Protein AF-A0A554LW43-F1 (afdb_monomer_lite)

Secondary structure (DSSP, 8-state):
--SSSSHHHHHHHGGG--------PPPP--PPBHHHHHHHHHHHTTPPP---S-----TT--TT-TTHHHHHHHHHTT-SPPPTTTT---TTSBPPHHHHHHHHHHH-

Sequence (108 aa):
MLHTLAITVATLLASLQLSASIVKTPPTPTYLTRAEASMLLLTSADIPLIVDEQPLLYPDVLEGEWYVPYLKTAMRMDMFDIAPVHGLLQPHHSVSRAEFLKMMTMTF

Radius of gyration: 26.73 Å; chains: 1; bounding box: 27×57×75 Å

Foldseek 3Di:
DPPPPPVVVVVVVVPPPPDPPPPPPDPDPDFQFPLNLLVVLCVVLVPDFDPDPDFDPAPADDPPDPSRRSLVVLVVLPLADDDPPHRHPRRGDGDDPVSSVSNNVSRD

Structure (mmCIF, N/CA/C/O backbone):
data_AF-A0A554LW43-F1
#
_entry.id   AF-A0A554LW43-F1
#
loop_
_atom_site.group_PDB
_atom_site.id
_atom_site.type_symbol
_atom_site.label_atom_id
_atom_site.label_alt_id
_atom_site.label_comp_id
_atom_site.label_asym_id
_atom_site.label_entity_id
_atom_site.label_seq_id
_atom_site.pdbx_PDB_ins_code
_atom_site.Cartn_x
_atom_site.Cartn_y
_atom_site.Cartn_z
_atom_site.occupancy
_atom_site.B_iso_or_equiv
_atom_site.auth_seq_id
_atom_site.auth_comp_id
_atom_site.auth_asym_id
_atom_site.auth_atom_id
_atom_site.pdbx_PDB_model_num
ATOM 1 N N . MET A 1 1 ? 7.673 42.362 -63.665 1.00 55.75 1 MET A N 1
ATOM 2 C CA . MET A 1 1 ? 7.900 41.398 -62.565 1.00 55.75 1 MET A CA 1
ATOM 3 C C . MET A 1 1 ? 6.998 41.713 -61.367 1.00 55.75 1 MET A C 1
ATOM 5 O O . MET A 1 1 ?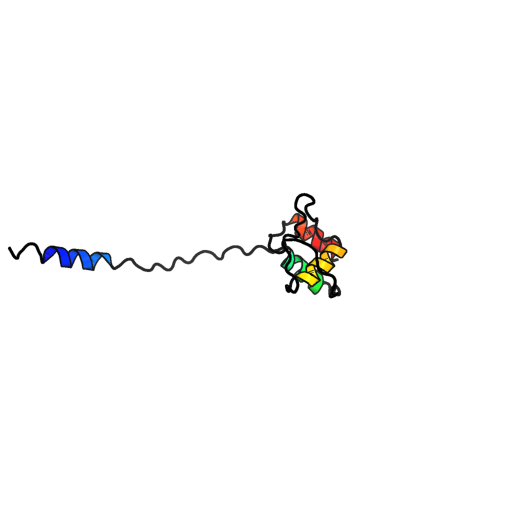 7.498 42.079 -60.316 1.00 55.75 1 MET A O 1
ATOM 9 N N . LEU A 1 2 ? 5.668 41.621 -61.513 1.00 53.12 2 LEU A N 1
ATOM 10 C CA . LEU A 1 2 ? 4.736 41.920 -60.405 1.00 53.12 2 LEU A CA 1
ATOM 11 C C . LEU A 1 2 ? 3.440 41.080 -60.424 1.00 53.12 2 LEU A C 1
ATOM 13 O O . LEU A 1 2 ? 2.482 41.412 -59.739 1.00 53.12 2 LEU A O 1
ATOM 17 N N . HIS A 1 3 ? 3.376 40.001 -61.212 1.00 49.25 3 HIS A N 1
ATOM 18 C CA . HIS A 1 3 ? 2.190 39.124 -61.285 1.00 49.25 3 HIS A CA 1
ATOM 19 C C . HIS A 1 3 ? 2.403 37.746 -60.649 1.00 49.25 3 HIS A C 1
ATOM 21 O O . HIS A 1 3 ? 1.450 37.006 -60.445 1.00 49.25 3 HIS A O 1
ATOM 27 N N . THR A 1 4 ? 3.633 37.420 -60.258 1.00 48.88 4 THR A N 1
ATOM 28 C CA . THR A 1 4 ? 3.9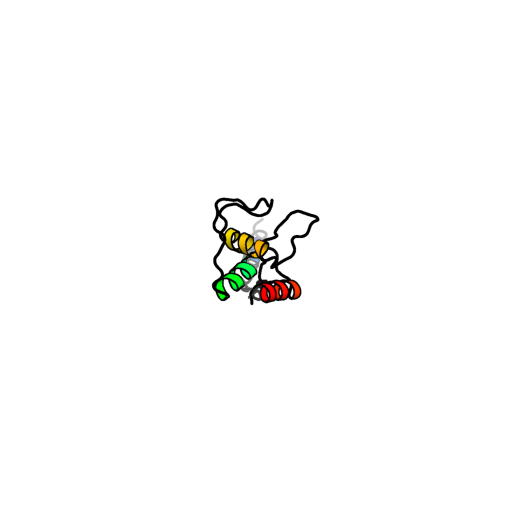84 36.127 -59.656 1.00 48.88 4 THR A CA 1
ATOM 29 C C . THR A 1 4 ? 3.936 36.112 -58.127 1.00 48.88 4 THR A C 1
ATOM 31 O O . THR A 1 4 ? 4.072 35.043 -57.547 1.00 48.88 4 THR A O 1
ATOM 34 N N . LEU A 1 5 ? 3.728 37.258 -57.462 1.00 49.41 5 LEU A N 1
ATOM 35 C CA . LEU A 1 5 ? 3.766 37.344 -55.992 1.00 49.41 5 LEU A CA 1
ATOM 36 C C . LEU A 1 5 ? 2.385 37.273 -55.311 1.00 49.41 5 LEU A C 1
ATOM 38 O O . LEU A 1 5 ? 2.308 36.984 -54.123 1.00 49.41 5 LEU A O 1
ATOM 42 N N . ALA A 1 6 ? 1.293 37.539 -56.036 1.00 49.88 6 ALA A N 1
ATOM 43 C CA . ALA A 1 6 ? -0.052 37.581 -55.446 1.00 49.88 6 ALA A CA 1
ATOM 44 C C . ALA A 1 6 ? -0.691 36.188 -55.291 1.00 49.88 6 ALA A C 1
ATOM 46 O O . ALA A 1 6 ? -1.526 35.980 -54.415 1.00 49.88 6 ALA A O 1
ATOM 47 N N . ILE A 1 7 ? -0.280 35.218 -56.113 1.00 48.12 7 ILE A N 1
ATOM 48 C CA . ILE A 1 7 ? -0.859 33.865 -56.116 1.00 48.12 7 ILE A CA 1
ATOM 49 C C . ILE A 1 7 ? -0.342 33.044 -54.922 1.00 48.12 7 ILE A C 1
ATOM 51 O O . ILE A 1 7 ? -1.057 32.200 -54.390 1.00 48.12 7 ILE A O 1
ATOM 55 N N . THR A 1 8 ? 0.865 33.336 -54.438 1.00 48.00 8 THR A N 1
ATOM 56 C CA . THR A 1 8 ? 1.523 32.597 -53.350 1.00 48.00 8 THR A CA 1
ATOM 57 C C . THR A 1 8 ? 0.999 32.935 -51.954 1.00 48.00 8 THR A C 1
ATOM 59 O O . THR A 1 8 ? 1.149 32.127 -51.044 1.00 48.00 8 THR A O 1
ATOM 62 N N . VAL A 1 9 ? 0.364 34.096 -51.761 1.00 47.09 9 VAL A N 1
ATOM 63 C CA . VAL A 1 9 ? -0.192 34.479 -50.448 1.00 47.09 9 VAL A CA 1
ATOM 64 C C . VAL A 1 9 ? -1.584 33.872 -50.237 1.00 47.09 9 VAL A C 1
ATOM 66 O O . VAL A 1 9 ? -1.918 33.463 -49.126 1.00 47.09 9 VAL A O 1
ATOM 69 N N . ALA A 1 10 ? -2.376 33.731 -51.305 1.00 48.91 10 ALA A N 1
ATOM 70 C CA . ALA A 1 10 ? -3.717 33.151 -51.228 1.00 48.91 10 ALA A CA 1
ATOM 71 C C . ALA A 1 10 ? -3.701 31.637 -50.941 1.00 48.91 10 ALA A C 1
ATOM 73 O O . ALA A 1 10 ? -4.585 31.131 -50.253 1.00 48.91 10 ALA A O 1
ATOM 74 N N . THR A 1 11 ? -2.680 30.912 -51.406 1.00 51.03 11 THR A N 1
ATOM 75 C CA . THR A 1 11 ? -2.535 29.473 -51.134 1.00 51.03 11 THR A CA 1
ATOM 76 C C . THR A 1 11 ? -2.017 29.170 -49.729 1.00 51.03 11 THR A C 1
ATOM 78 O O . THR A 1 11 ? -2.300 28.093 -49.212 1.00 51.03 11 THR A O 1
ATOM 81 N N . LEU A 1 12 ? -1.323 30.111 -49.077 1.00 46.06 12 LEU A N 1
ATOM 82 C CA . LEU A 1 12 ? -0.791 29.916 -47.723 1.00 46.06 12 LEU A CA 1
ATOM 83 C C . LEU A 1 12 ? -1.854 30.107 -46.626 1.00 46.06 12 LEU A C 1
ATOM 85 O O . LEU A 1 12 ? -1.737 29.537 -45.543 1.00 46.06 12 LEU A O 1
ATOM 89 N N . LEU A 1 13 ? -2.909 30.885 -46.894 1.00 49.06 13 LEU A N 1
ATOM 90 C CA . LEU A 1 13 ? -3.970 31.142 -45.911 1.00 49.06 13 LEU A CA 1
ATOM 91 C C . LEU A 1 13 ? -5.043 30.038 -45.872 1.00 49.06 13 LEU A C 1
ATOM 93 O O . LEU A 1 13 ? -5.717 29.874 -44.858 1.00 49.06 13 LEU A O 1
ATOM 97 N N . ALA A 1 14 ? -5.181 29.251 -46.944 1.00 49.94 14 ALA A N 1
ATOM 98 C CA . ALA A 1 14 ? -6.173 28.176 -47.036 1.00 49.94 14 ALA A CA 1
ATOM 99 C C . ALA A 1 14 ? -5.772 26.891 -46.281 1.00 49.94 14 ALA A C 1
ATOM 101 O O . ALA A 1 14 ? -6.616 26.033 -46.035 1.00 49.94 14 ALA A O 1
ATOM 102 N N . SER A 1 15 ? -4.505 26.746 -45.883 1.00 52.28 15 SER A N 1
ATOM 103 C CA . SER A 1 15 ? -4.002 25.541 -45.211 1.00 52.28 15 SER A CA 1
ATOM 104 C C . SER A 1 15 ? -4.133 25.554 -43.682 1.00 52.28 15 SER A C 1
ATOM 106 O O . SER A 1 15 ? -3.747 24.580 -43.043 1.00 52.28 15 SER A O 1
ATOM 108 N N . LEU A 1 16 ? -4.668 26.622 -43.071 1.00 52.47 16 LEU A N 1
ATOM 109 C CA . LEU A 1 16 ? -4.734 26.758 -41.605 1.00 52.47 16 LEU A CA 1
ATOM 110 C C . LEU A 1 16 ? -6.060 26.339 -40.951 1.00 52.47 16 LEU A C 1
ATOM 112 O O . LEU A 1 16 ? -6.216 26.503 -39.744 1.00 52.47 16 LEU A O 1
ATOM 116 N N . GLN A 1 17 ? -7.012 25.771 -41.691 1.00 58.75 17 GLN A N 1
ATOM 117 C CA . GLN A 1 17 ? -8.243 25.233 -41.099 1.00 58.75 17 GLN A CA 1
ATOM 118 C C . GLN A 1 17 ? -8.172 23.712 -40.947 1.00 58.75 17 GLN A C 1
ATOM 120 O O . GLN A 1 17 ? -8.995 22.974 -41.487 1.00 58.75 17 GLN A O 1
ATOM 125 N N . LEU A 1 18 ? -7.189 23.222 -40.184 1.00 59.34 18 LEU A N 1
ATOM 126 C CA . LEU A 1 18 ? -7.256 21.855 -39.679 1.00 59.34 18 LEU A CA 1
ATOM 127 C C . LEU A 1 18 ? -8.216 21.850 -38.484 1.00 59.34 18 LEU A C 1
ATOM 129 O O . LEU A 1 18 ? -7.910 22.355 -37.407 1.00 59.34 18 LEU A O 1
ATOM 133 N N . SER A 1 19 ? -9.422 21.345 -38.734 1.00 61.25 19 SER A N 1
ATOM 134 C CA . SER A 1 19 ? -10.503 21.227 -37.758 1.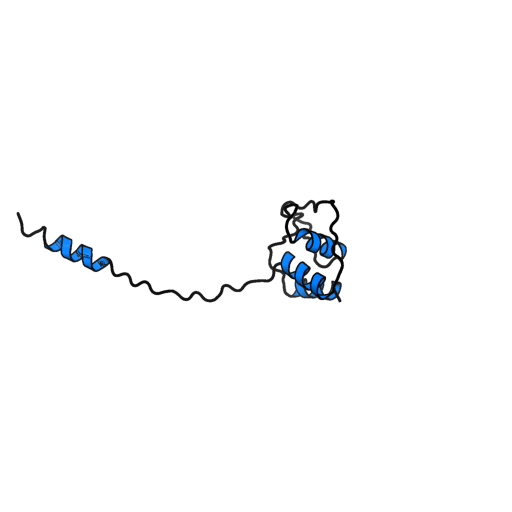00 61.25 19 SER A CA 1
ATOM 135 C C . SER A 1 19 ? -10.022 20.504 -36.500 1.00 61.25 19 SER A C 1
ATOM 137 O O . SER A 1 19 ? -9.588 19.355 -36.565 1.00 61.25 19 SER A O 1
ATOM 139 N N . ALA A 1 20 ? -10.145 21.160 -35.347 1.00 61.38 20 ALA A N 1
ATOM 140 C CA . ALA A 1 20 ? -9.991 20.537 -34.041 1.00 61.38 20 ALA A CA 1
ATOM 141 C C . ALA A 1 20 ? -11.169 19.581 -33.790 1.00 61.38 20 ALA A C 1
ATOM 143 O O . ALA A 1 20 ? -12.133 19.912 -33.103 1.00 61.38 20 ALA A O 1
ATOM 144 N N . SER A 1 21 ? -11.125 18.385 -34.375 1.00 55.62 21 SER A N 1
ATOM 145 C CA . SER A 1 21 ? -11.983 17.293 -33.934 1.00 55.62 21 SER A CA 1
ATOM 146 C C . SER A 1 21 ? -11.497 16.855 -32.554 1.00 55.62 21 SER A C 1
ATOM 148 O O . SER A 1 21 ? -10.424 16.265 -32.432 1.00 55.62 21 SER A O 1
ATOM 150 N N . ILE A 1 22 ? -12.270 17.157 -31.511 1.00 62.53 22 ILE A N 1
ATOM 151 C CA . ILE A 1 22 ? -12.066 16.595 -30.173 1.00 62.53 22 ILE A CA 1
ATOM 152 C C . ILE A 1 22 ? -12.262 15.082 -30.303 1.00 62.53 22 ILE A C 1
ATOM 154 O O . ILE A 1 22 ? -13.388 14.588 -30.368 1.00 62.53 22 ILE A O 1
ATOM 158 N N . VAL A 1 23 ? -11.161 14.338 -30.397 1.00 66.94 23 VAL A N 1
ATOM 159 C CA . VAL A 1 23 ? -11.188 12.879 -30.316 1.00 66.94 23 VAL A CA 1
ATOM 160 C C . VAL A 1 23 ? -11.604 12.541 -28.891 1.00 66.94 23 VAL A C 1
ATOM 162 O O . VAL A 1 23 ? -10.823 12.690 -27.955 1.00 66.94 23 VAL A O 1
ATOM 165 N N . LYS A 1 24 ? -12.855 12.112 -28.708 1.00 62.28 24 LYS A N 1
ATOM 166 C CA . LYS A 1 24 ? -13.312 11.517 -27.452 1.00 62.28 24 LYS A CA 1
ATOM 167 C C . LYS A 1 24 ? -12.619 10.162 -27.320 1.00 62.28 24 LYS A C 1
ATOM 169 O O . LYS A 1 24 ? -13.139 9.151 -27.784 1.00 62.28 24 LYS A O 1
ATOM 174 N N . THR A 1 25 ? -11.410 10.148 -26.765 1.00 68.19 25 THR A N 1
ATOM 175 C CA . THR A 1 25 ? -10.722 8.896 -26.450 1.00 68.19 25 THR A CA 1
ATOM 176 C C . THR A 1 25 ? -11.592 8.101 -25.476 1.00 68.19 25 THR A C 1
ATOM 178 O O . THR A 1 25 ? -12.124 8.694 -24.529 1.00 68.19 25 THR A O 1
ATOM 181 N N . PRO A 1 26 ? -11.783 6.786 -25.689 1.00 69.62 26 PRO A N 1
ATOM 182 C CA . PRO A 1 26 ? -12.451 5.958 -24.697 1.00 69.62 26 PRO A CA 1
ATOM 183 C C . PRO A 1 26 ? -11.705 6.086 -23.361 1.00 69.62 26 PRO A C 1
ATOM 185 O O . PRO A 1 26 ? -10.482 6.261 -23.373 1.00 69.62 26 PRO A O 1
ATOM 188 N N . PRO A 1 27 ? -12.412 6.036 -22.217 1.00 68.25 27 PRO A N 1
ATOM 189 C CA . PRO A 1 27 ? -11.749 6.037 -20.923 1.00 68.25 27 PRO A CA 1
ATOM 190 C C . PRO A 1 27 ? -10.734 4.894 -20.907 1.00 68.25 27 PRO A C 1
ATOM 192 O O . PRO A 1 27 ? -11.068 3.749 -21.219 1.00 68.25 27 PRO A O 1
ATOM 195 N N . THR A 1 28 ? -9.480 5.218 -20.606 1.00 69.31 28 THR A N 1
ATOM 196 C CA . THR A 1 28 ? -8.429 4.218 -20.429 1.00 69.31 28 THR A CA 1
ATOM 197 C C . THR A 1 28 ? -8.870 3.264 -19.323 1.00 69.31 28 THR A C 1
ATOM 199 O O . THR A 1 28 ? -9.222 3.754 -18.247 1.00 69.31 28 THR A O 1
ATOM 202 N N . PRO A 1 29 ? -8.901 1.937 -19.549 1.00 68.94 29 PRO A N 1
ATOM 203 C CA . PRO A 1 29 ? -9.262 1.005 -18.493 1.00 68.94 29 PRO A CA 1
ATOM 204 C C . PRO A 1 29 ? -8.260 1.155 -17.346 1.00 68.94 29 PRO A C 1
ATOM 206 O O . PRO A 1 29 ? -7.078 0.851 -17.502 1.00 68.94 29 PRO A O 1
ATOM 209 N N . THR A 1 30 ? -8.732 1.663 -16.209 1.00 84.19 30 THR A N 1
ATOM 210 C CA . THR A 1 30 ? -7.941 1.736 -14.982 1.00 84.19 30 THR A CA 1
ATOM 211 C C . THR A 1 30 ? -7.903 0.340 -14.376 1.00 84.19 30 THR 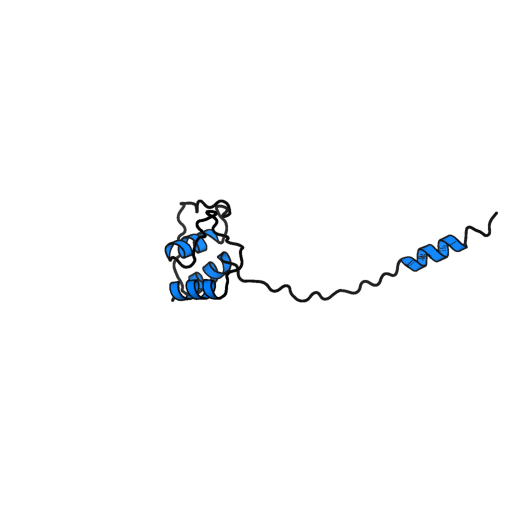A C 1
ATOM 213 O O . THR A 1 30 ? -8.938 -0.199 -13.979 1.00 84.19 30 THR A O 1
ATOM 216 N N . TYR A 1 31 ? -6.725 -0.277 -14.359 1.00 92.12 31 TYR A N 1
ATOM 217 C CA . TYR A 1 31 ? -6.516 -1.557 -13.689 1.00 92.12 31 TYR A CA 1
ATOM 218 C C . TYR A 1 31 ? -6.224 -1.331 -12.208 1.00 92.12 31 TYR A C 1
ATOM 220 O O . TYR A 1 31 ? -5.548 -0.369 -11.861 1.00 92.12 31 TYR A O 1
ATOM 228 N N . LEU A 1 32 ? -6.702 -2.243 -11.360 1.00 95.75 32 LEU A N 1
ATOM 229 C CA . LEU A 1 32 ? -6.416 -2.222 -9.930 1.00 95.75 32 LEU A CA 1
ATOM 230 C C . LEU A 1 32 ? -4.968 -2.657 -9.682 1.00 95.75 32 LEU A C 1
ATOM 232 O O . LEU A 1 32 ? -4.568 -3.745 -10.106 1.00 95.75 32 LEU A O 1
ATOM 236 N N . THR A 1 33 ? -4.196 -1.819 -9.001 1.00 97.12 33 THR A N 1
ATOM 237 C CA . THR A 1 33 ? -2.812 -2.121 -8.619 1.00 97.12 33 THR A CA 1
ATOM 238 C C . THR A 1 33 ? -2.736 -2.938 -7.331 1.00 97.12 33 THR A C 1
ATOM 240 O O . THR A 1 33 ? -3.690 -3.000 -6.556 1.00 97.12 33 THR A O 1
ATOM 243 N N . ARG A 1 34 ? -1.586 -3.567 -7.066 1.00 96.81 34 ARG A N 1
ATOM 244 C CA . ARG A 1 34 ? -1.350 -4.337 -5.831 1.00 96.81 34 ARG A CA 1
ATOM 245 C C . ARG A 1 34 ? -1.497 -3.480 -4.575 1.00 96.81 34 ARG A C 1
ATOM 247 O O . ARG A 1 34 ? -2.103 -3.924 -3.597 1.00 96.81 34 ARG A O 1
ATOM 254 N N . ALA A 1 35 ? -0.972 -2.256 -4.612 1.00 97.56 35 ALA A N 1
ATOM 255 C CA . ALA A 1 35 ? -1.110 -1.283 -3.535 1.00 97.56 35 ALA A CA 1
ATOM 256 C C . ALA A 1 35 ? -2.586 -0.959 -3.255 1.00 97.56 35 ALA A C 1
ATOM 258 O O . ALA A 1 35 ? -3.040 -1.066 -2.117 1.00 97.56 35 ALA A O 1
ATOM 259 N N . GLU A 1 36 ? -3.351 -0.637 -4.299 1.00 98.50 36 GLU A N 1
ATOM 260 C CA . GLU A 1 36 ? -4.776 -0.312 -4.175 1.00 98.50 36 GLU A CA 1
ATOM 261 C C . GLU A 1 36 ? -5.611 -1.514 -3.731 1.00 98.50 36 GLU A C 1
ATOM 263 O O . GLU A 1 36 ? -6.502 -1.360 -2.900 1.00 98.50 36 GLU A O 1
ATOM 268 N N . ALA A 1 37 ? -5.318 -2.716 -4.237 1.00 98.38 37 ALA A N 1
ATOM 269 C CA . ALA A 1 37 ? -5.990 -3.942 -3.816 1.00 98.38 37 ALA A CA 1
ATOM 270 C C . ALA A 1 37 ? -5.755 -4.227 -2.325 1.00 98.38 37 ALA A C 1
ATOM 272 O O . ALA A 1 37 ? -6.701 -4.536 -1.602 1.00 98.38 37 ALA A O 1
ATOM 273 N N . SER A 1 38 ? -4.511 -4.074 -1.859 1.00 98.50 38 SER A N 1
ATOM 274 C CA . SER A 1 38 ? -4.152 -4.254 -0.446 1.00 98.50 38 SER A CA 1
ATOM 275 C C . SER A 1 38 ? -4.874 -3.236 0.432 1.00 98.50 38 SER A C 1
ATOM 277 O O . SER A 1 38 ? -5.487 -3.607 1.426 1.00 98.50 38 SER A O 1
ATOM 279 N N . MET A 1 39 ? -4.862 -1.963 0.026 1.00 98.69 39 MET A N 1
ATOM 280 C CA . MET A 1 39 ? -5.589 -0.896 0.711 1.00 98.69 39 MET A CA 1
ATOM 281 C C . MET A 1 39 ? -7.082 -1.203 0.810 1.00 98.69 39 MET A C 1
ATOM 283 O O . MET A 1 39 ? -7.639 -1.196 1.903 1.00 98.69 39 MET A O 1
ATOM 287 N N . LEU A 1 40 ? -7.725 -1.515 -0.316 1.00 98.62 40 LEU A N 1
ATOM 288 C CA . LEU A 1 40 ? -9.163 -1.744 -0.370 1.00 98.62 40 LEU A CA 1
ATOM 289 C C . LEU A 1 40 ? -9.586 -2.894 0.543 1.00 98.62 40 LEU A C 1
ATOM 291 O O . LEU A 1 40 ? -10.534 -2.742 1.309 1.00 98.62 40 LEU A O 1
ATOM 295 N N . LEU A 1 41 ? -8.891 -4.029 0.474 1.00 98.75 41 LEU A N 1
ATOM 296 C CA . LEU A 1 41 ? -9.252 -5.225 1.233 1.00 98.75 41 LEU A CA 1
ATOM 297 C C . LEU A 1 41 ? -9.009 -5.043 2.735 1.00 98.75 41 LEU A C 1
ATOM 299 O O . LEU A 1 41 ? -9.917 -5.295 3.524 1.00 98.75 41 LEU A O 1
ATOM 303 N N . LEU A 1 42 ? -7.835 -4.535 3.125 1.00 98.75 42 LEU A N 1
ATOM 304 C CA . LEU A 1 42 ? -7.491 -4.329 4.535 1.00 98.75 42 LEU A CA 1
ATOM 305 C C . LEU A 1 42 ? -8.411 -3.302 5.202 1.00 98.75 42 LEU A C 1
ATOM 307 O O . LEU A 1 42 ? -8.879 -3.534 6.313 1.00 98.75 42 LEU A O 1
ATOM 311 N N . THR A 1 43 ? -8.718 -2.197 4.513 1.00 98.56 43 THR A N 1
ATOM 312 C CA . THR A 1 43 ? -9.666 -1.196 5.018 1.00 98.56 43 THR A CA 1
ATOM 313 C C . THR A 1 43 ? -11.086 -1.750 5.086 1.00 98.56 43 THR A C 1
ATOM 315 O O . THR A 1 43 ? -11.778 -1.495 6.061 1.00 98.56 43 THR A O 1
ATOM 318 N N . SER A 1 44 ? -11.528 -2.534 4.097 1.00 98.44 44 SER A N 1
ATOM 319 C CA . SER A 1 44 ? -12.886 -3.107 4.103 1.00 98.44 44 SER A CA 1
ATOM 320 C C . SER A 1 44 ? -13.108 -4.117 5.230 1.00 98.44 44 SER A C 1
ATOM 322 O O . SER A 1 44 ? -14.244 -4.322 5.647 1.00 98.44 44 SER A O 1
ATOM 324 N N . ALA A 1 45 ? -12.040 -4.765 5.693 1.00 98.44 45 ALA A N 1
ATOM 325 C CA . ALA A 1 45 ? -12.070 -5.736 6.780 1.00 98.44 45 ALA A CA 1
ATOM 326 C C . ALA A 1 45 ? -11.721 -5.134 8.154 1.00 98.44 45 ALA A C 1
ATOM 328 O O . ALA A 1 45 ? -11.584 -5.886 9.116 1.00 98.44 45 ALA A O 1
ATOM 329 N N . ASP A 1 46 ? -11.543 -3.808 8.248 1.00 98.19 46 ASP A N 1
ATOM 330 C CA . ASP A 1 46 ? -11.104 -3.103 9.461 1.00 98.19 46 ASP A CA 1
ATOM 331 C C . ASP A 1 46 ? -9.833 -3.716 10.098 1.00 98.19 46 ASP A C 1
ATOM 333 O O . ASP A 1 46 ? -9.663 -3.743 11.321 1.00 98.19 46 ASP A O 1
ATOM 337 N N . ILE A 1 47 ? -8.913 -4.220 9.264 1.00 98.25 47 ILE A N 1
ATOM 338 C CA . ILE A 1 47 ? -7.661 -4.828 9.727 1.00 98.25 47 ILE A CA 1
ATOM 339 C C . ILE A 1 47 ? -6.681 -3.720 10.143 1.00 98.25 47 ILE A C 1
ATOM 341 O O . ILE A 1 47 ? -6.389 -2.823 9.344 1.00 98.25 47 ILE A O 1
ATOM 345 N N . PRO A 1 48 ? -6.117 -3.769 11.366 1.00 97.81 48 PRO A N 1
ATOM 346 C CA . PRO A 1 48 ? -5.157 -2.772 11.819 1.00 97.81 48 PRO A CA 1
ATOM 347 C C . PRO A 1 48 ? -3.863 -2.835 11.001 1.00 97.81 48 PRO A C 1
ATOM 349 O O . PRO A 1 48 ? -3.273 -3.900 10.814 1.00 97.81 48 PRO A O 1
ATOM 352 N N . LEU A 1 49 ? -3.401 -1.671 10.542 1.00 97.88 49 LEU A N 1
ATOM 353 C CA . LEU A 1 49 ? -2.202 -1.559 9.717 1.00 97.88 49 LEU A CA 1
ATOM 354 C C . LEU A 1 49 ? -0.921 -1.570 10.557 1.00 97.88 49 LEU A C 1
ATOM 356 O O . LEU A 1 49 ? -0.849 -0.968 11.630 1.00 97.88 49 LEU A O 1
ATOM 360 N N . ILE A 1 50 ? 0.129 -2.181 10.013 1.00 96.81 50 ILE A N 1
ATOM 361 C CA . ILE A 1 50 ? 1.481 -2.106 10.566 1.00 96.81 50 ILE A CA 1
ATOM 362 C C . ILE A 1 50 ? 2.102 -0.757 10.174 1.00 96.81 50 ILE A C 1
ATOM 364 O O . ILE A 1 50 ? 2.434 -0.527 9.011 1.00 96.81 50 ILE A O 1
ATOM 368 N N . VAL A 1 51 ? 2.274 0.127 11.159 1.00 94.25 51 VAL A N 1
ATOM 369 C CA . VAL A 1 51 ? 2.791 1.506 11.001 1.00 94.25 51 VAL A CA 1
ATOM 370 C C . VAL A 1 51 ? 4.123 1.732 11.726 1.00 94.25 51 VAL A C 1
ATOM 372 O O . VAL A 1 51 ? 4.438 2.840 12.145 1.00 94.25 51 VAL A O 1
ATOM 375 N N . ASP A 1 52 ? 4.895 0.666 11.911 1.00 92.19 52 ASP A N 1
ATOM 376 C CA . ASP A 1 52 ? 6.192 0.729 12.579 1.00 92.19 52 ASP A CA 1
ATOM 377 C C . ASP A 1 52 ? 7.275 1.428 11.722 1.00 92.19 52 ASP A C 1
ATOM 379 O O . ASP A 1 52 ? 7.131 1.580 10.502 1.00 92.19 52 ASP A O 1
ATOM 383 N N . GLU A 1 53 ? 8.357 1.877 12.372 1.00 87.12 53 GLU A N 1
ATOM 384 C CA . GLU A 1 53 ? 9.468 2.612 11.736 1.00 87.12 53 GLU A CA 1
ATOM 385 C C . GLU A 1 53 ? 10.357 1.714 10.858 1.00 87.12 53 GLU A C 1
ATOM 387 O O . GLU A 1 53 ? 11.267 2.193 10.189 1.00 87.12 53 GLU A O 1
ATOM 392 N N . GLN A 1 54 ? 10.121 0.400 10.840 1.00 89.50 54 GLN A N 1
ATOM 393 C CA . GLN A 1 54 ? 10.906 -0.547 10.062 1.00 89.50 54 GLN A CA 1
ATOM 394 C C . GLN A 1 54 ? 10.586 -0.386 8.566 1.00 89.50 54 GLN A C 1
ATOM 396 O O . GLN A 1 54 ? 9.460 -0.667 8.144 1.00 89.50 54 GLN A O 1
ATOM 401 N N . PRO A 1 55 ? 11.542 0.027 7.719 1.00 87.31 55 PRO A N 1
ATOM 402 C CA . PRO A 1 55 ? 11.270 0.222 6.302 1.00 87.31 55 PRO A CA 1
ATOM 403 C C . PRO A 1 55 ? 11.049 -1.115 5.579 1.00 87.31 55 PRO A C 1
ATOM 405 O O . PRO A 1 55 ? 11.631 -2.146 5.927 1.00 87.31 55 PRO A O 1
ATOM 408 N N . LEU A 1 56 ? 10.231 -1.091 4.522 1.00 88.75 56 LEU A N 1
ATOM 409 C CA . LEU A 1 56 ? 10.184 -2.178 3.543 1.00 88.75 56 LEU A CA 1
ATOM 410 C C . LEU A 1 56 ? 11.417 -2.068 2.642 1.00 88.75 56 LEU A C 1
ATOM 412 O O . LEU A 1 56 ? 11.527 -1.140 1.847 1.00 88.75 56 LEU A O 1
ATOM 416 N N . LEU A 1 57 ? 12.346 -3.016 2.762 1.00 90.50 57 LEU A N 1
ATOM 417 C CA . LEU A 1 57 ? 13.605 -3.016 2.011 1.00 90.50 57 LEU A CA 1
ATOM 418 C C . LEU A 1 57 ? 13.422 -3.606 0.604 1.00 90.50 57 LEU A C 1
ATOM 420 O O . LEU A 1 57 ? 13.927 -4.688 0.309 1.00 90.50 57 LEU A O 1
ATOM 424 N N . TYR A 1 58 ? 12.688 -2.890 -0.251 1.00 92.25 58 TYR A N 1
ATOM 425 C CA . TYR A 1 58 ? 12.461 -3.255 -1.651 1.00 92.25 58 TYR A CA 1
ATOM 426 C C . TYR A 1 58 ? 12.855 -2.102 -2.582 1.00 92.25 58 TYR A C 1
ATOM 428 O O . TYR A 1 58 ? 12.464 -0.966 -2.318 1.00 92.25 58 TYR A O 1
ATOM 436 N N . PRO A 1 59 ? 13.603 -2.355 -3.676 1.00 92.56 59 PRO A N 1
ATOM 437 C CA . PRO A 1 59 ? 14.098 -1.297 -4.564 1.00 92.56 59 PRO A CA 1
ATOM 438 C C . PRO A 1 59 ? 13.014 -0.424 -5.209 1.00 92.56 59 PRO A C 1
ATOM 440 O O . PRO A 1 59 ? 13.301 0.691 -5.633 1.00 92.56 59 PRO A O 1
ATOM 443 N N . ASP A 1 60 ? 11.791 -0.937 -5.322 1.00 93.44 60 ASP A N 1
ATOM 444 C CA . ASP A 1 60 ? 10.644 -0.277 -5.944 1.00 93.44 60 ASP A CA 1
ATOM 445 C C . ASP A 1 60 ? 9.615 0.252 -4.934 1.00 93.44 60 ASP A C 1
ATOM 447 O O . ASP A 1 60 ? 8.502 0.613 -5.318 1.00 93.44 60 ASP A O 1
ATOM 451 N N . VAL A 1 61 ? 9.985 0.312 -3.652 1.00 94.44 61 VAL A N 1
ATOM 452 C CA . VAL A 1 61 ? 9.162 0.880 -2.583 1.00 94.44 61 VAL A CA 1
ATOM 453 C C . VAL A 1 61 ? 9.899 2.047 -1.948 1.00 94.44 61 VAL A C 1
ATOM 455 O O . VAL A 1 61 ? 10.950 1.883 -1.332 1.00 94.44 61 VAL A O 1
ATOM 458 N N . LEU A 1 62 ? 9.328 3.241 -2.101 1.00 93.12 62 LEU A N 1
ATOM 459 C CA . LEU A 1 62 ? 9.846 4.450 -1.471 1.00 93.12 62 LEU A CA 1
ATOM 460 C C . LEU A 1 62 ? 9.307 4.558 -0.041 1.00 93.12 62 LEU A C 1
ATOM 462 O O . LEU A 1 62 ? 8.127 4.315 0.223 1.00 93.12 62 LEU A O 1
ATOM 466 N N . GLU A 1 63 ? 10.183 4.918 0.892 1.00 91.88 63 GLU A N 1
ATOM 467 C CA . GLU A 1 63 ? 9.804 5.145 2.284 1.00 91.88 63 GLU A CA 1
ATOM 468 C C . GLU A 1 63 ? 8.821 6.321 2.399 1.00 91.88 63 GLU A C 1
ATOM 470 O O . GLU A 1 63 ? 8.951 7.329 1.706 1.00 91.88 63 GLU A O 1
ATOM 475 N N . GLY A 1 64 ? 7.823 6.188 3.277 1.00 91.38 64 GLY A N 1
ATOM 476 C CA . GLY A 1 64 ? 6.817 7.227 3.521 1.00 91.38 64 GLY A CA 1
ATOM 477 C C . GLY A 1 64 ? 5.668 7.277 2.509 1.00 91.38 64 GLY A C 1
ATOM 478 O O . GLY A 1 64 ? 4.725 8.040 2.711 1.00 91.38 64 GLY A O 1
ATOM 479 N N . GLU A 1 65 ? 5.692 6.455 1.457 1.00 96.06 65 GLU A N 1
ATOM 480 C CA . GLU A 1 65 ? 4.571 6.357 0.521 1.00 96.06 65 GLU A CA 1
ATOM 481 C C . GLU A 1 65 ? 3.301 5.827 1.197 1.00 96.06 65 GLU A C 1
ATOM 483 O O . GLU A 1 65 ? 3.333 4.935 2.049 1.00 96.06 65 GLU A O 1
ATOM 488 N N . TRP A 1 66 ? 2.147 6.341 0.765 1.00 96.94 66 TRP A N 1
ATOM 489 C CA . TRP A 1 66 ? 0.841 6.036 1.365 1.00 96.94 66 TRP A CA 1
ATOM 490 C C . TRP A 1 66 ? 0.518 4.535 1.387 1.00 96.94 66 TRP A C 1
ATOM 492 O O . TRP A 1 66 ? -0.197 4.066 2.272 1.00 96.94 66 TRP A O 1
ATOM 502 N N . TYR A 1 67 ? 1.038 3.779 0.415 1.00 97.19 67 TYR A N 1
ATOM 503 C CA . TYR A 1 67 ? 0.771 2.352 0.259 1.00 97.19 67 TYR A CA 1
ATOM 504 C C . TYR A 1 67 ? 1.636 1.465 1.164 1.00 97.19 67 TYR A C 1
ATOM 506 O O . TYR A 1 67 ? 1.331 0.283 1.329 1.00 97.19 67 TYR A O 1
ATOM 514 N N . VAL A 1 68 ? 2.707 2.001 1.760 1.00 97.31 68 VAL A N 1
ATOM 515 C CA . VAL A 1 68 ? 3.661 1.243 2.586 1.00 97.31 68 VAL A CA 1
ATOM 516 C C . VAL A 1 68 ? 2.993 0.482 3.736 1.00 97.31 68 VAL A C 1
ATOM 518 O O . VAL A 1 68 ? 3.228 -0.726 3.826 1.00 97.31 68 VAL A O 1
ATOM 521 N N . PRO A 1 69 ? 2.147 1.090 4.596 1.00 97.88 69 PRO A N 1
ATOM 522 C CA . PRO A 1 69 ? 1.517 0.353 5.695 1.00 97.88 69 PRO A CA 1
ATOM 523 C C . PRO A 1 69 ? 0.605 -0.779 5.201 1.00 97.88 69 PRO A C 1
ATOM 525 O O . PRO A 1 69 ? 0.542 -1.846 5.815 1.00 97.88 69 PRO A O 1
ATOM 528 N N . TYR A 1 70 ? -0.050 -0.593 4.053 1.00 98.38 70 TYR A N 1
ATOM 529 C CA . TYR A 1 70 ? -0.907 -1.612 3.451 1.00 98.38 70 TYR A CA 1
ATOM 530 C C . TYR A 1 70 ? -0.096 -2.778 2.896 1.00 98.38 70 TYR A C 1
ATOM 532 O O . TYR A 1 70 ? -0.412 -3.924 3.192 1.00 98.38 70 TYR A O 1
ATOM 540 N N . LEU A 1 71 ? 0.984 -2.513 2.155 1.00 97.19 71 LEU A N 1
ATOM 541 C CA . LEU A 1 71 ? 1.851 -3.579 1.649 1.00 97.19 71 LEU A CA 1
ATOM 542 C C . LEU A 1 71 ? 2.556 -4.320 2.779 1.00 97.19 71 LEU A C 1
ATOM 544 O O . LEU A 1 71 ? 2.621 -5.543 2.745 1.00 97.19 71 LEU A O 1
ATOM 548 N N . LYS A 1 72 ? 3.022 -3.608 3.808 1.00 96.44 72 LYS A N 1
ATOM 549 C CA . LYS A 1 72 ? 3.665 -4.220 4.977 1.00 96.44 72 LYS A CA 1
ATOM 550 C C . LYS A 1 72 ? 2.721 -5.203 5.674 1.00 96.44 72 LYS A C 1
ATOM 552 O O . LYS A 1 72 ? 3.112 -6.329 5.982 1.00 96.44 72 LYS A O 1
ATOM 557 N N . THR A 1 73 ? 1.469 -4.795 5.862 1.00 98.06 73 THR A N 1
ATOM 558 C CA . THR A 1 73 ? 0.417 -5.634 6.451 1.00 98.06 73 THR A CA 1
ATOM 559 C C . THR A 1 73 ? 0.062 -6.803 5.529 1.00 98.06 73 THR A C 1
ATOM 561 O O . THR A 1 73 ? 0.076 -7.952 5.962 1.00 98.06 73 THR A O 1
ATOM 564 N N . ALA A 1 74 ? -0.154 -6.541 4.239 1.00 97.44 74 ALA A N 1
ATOM 565 C CA . ALA A 1 74 ? -0.519 -7.556 3.256 1.00 97.44 74 ALA A CA 1
ATOM 566 C C . ALA A 1 74 ? 0.562 -8.630 3.067 1.00 97.44 74 ALA A C 1
ATOM 568 O O . ALA A 1 74 ? 0.245 -9.812 2.946 1.00 97.44 74 ALA A O 1
ATOM 569 N N . MET A 1 75 ? 1.838 -8.241 3.107 1.00 95.50 75 MET A N 1
ATOM 570 C CA . MET A 1 75 ? 2.962 -9.176 3.103 1.00 95.50 75 MET A CA 1
ATOM 571 C C . MET A 1 75 ? 2.987 -10.038 4.359 1.00 95.50 75 MET A C 1
ATOM 573 O O . MET A 1 75 ? 3.260 -11.227 4.275 1.00 95.50 75 MET A O 1
ATOM 577 N N . ARG A 1 76 ? 2.710 -9.457 5.534 1.00 95.38 76 ARG A N 1
ATOM 578 C CA . ARG A 1 76 ? 2.663 -10.219 6.789 1.00 95.38 76 ARG A CA 1
ATOM 579 C C . ARG A 1 76 ? 1.549 -11.268 6.790 1.00 95.38 76 ARG A C 1
ATOM 581 O O . ARG A 1 76 ? 1.665 -12.258 7.502 1.00 95.38 76 ARG A O 1
ATOM 588 N N . MET A 1 77 ? 0.495 -11.021 6.022 1.00 97.44 77 MET A N 1
ATOM 589 C CA . MET A 1 77 ? -0.659 -11.900 5.856 1.00 97.44 77 MET A CA 1
ATOM 590 C C . MET A 1 77 ? -0.559 -12.814 4.624 1.00 97.44 77 MET A C 1
ATOM 592 O O . MET A 1 77 ? -1.538 -13.473 4.287 1.00 97.44 77 MET A O 1
ATOM 596 N N . ASP A 1 78 ? 0.578 -12.829 3.919 1.00 95.94 78 ASP A N 1
ATOM 597 C CA . ASP A 1 78 ? 0.791 -13.627 2.703 1.00 95.94 78 ASP A CA 1
ATOM 598 C C . ASP A 1 78 ? -0.290 -13.416 1.614 1.00 9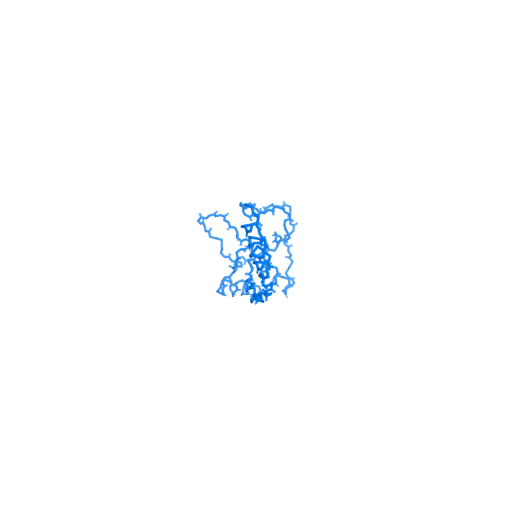5.94 78 ASP A C 1
ATOM 600 O O . ASP A 1 78 ? -0.628 -14.322 0.843 1.00 95.94 78 ASP A O 1
ATOM 604 N N . MET A 1 79 ? -0.836 -12.193 1.515 1.00 97.56 79 MET A N 1
ATOM 605 C CA . MET A 1 79 ? -1.928 -11.864 0.585 1.00 97.56 79 MET A CA 1
ATOM 606 C C . MET A 1 79 ? -1.524 -12.025 -0.887 1.00 97.56 79 MET A C 1
ATOM 608 O O . MET A 1 79 ? -2.373 -12.294 -1.735 1.00 97.56 79 MET A O 1
ATOM 612 N N . PHE A 1 80 ? -0.240 -11.886 -1.212 1.00 94.88 80 PHE A N 1
ATOM 613 C CA . PHE A 1 80 ? 0.283 -12.023 -2.568 1.00 94.88 80 PHE A CA 1
ATOM 614 C C . PHE A 1 80 ? 1.685 -12.630 -2.564 1.00 94.88 80 PHE A C 1
ATOM 616 O O . PHE A 1 80 ? 2.410 -12.551 -1.575 1.00 94.88 80 PHE A O 1
ATOM 623 N N . ASP A 1 81 ? 2.084 -13.205 -3.696 1.00 90.38 81 ASP A N 1
ATOM 624 C CA . ASP A 1 81 ? 3.430 -13.750 -3.859 1.00 90.38 81 ASP A CA 1
ATOM 625 C C . ASP A 1 81 ? 4.409 -12.658 -4.286 1.00 90.38 81 ASP A C 1
ATOM 627 O O . ASP A 1 81 ? 4.110 -11.818 -5.141 1.00 90.38 81 ASP A O 1
ATOM 631 N N . ILE A 1 82 ? 5.599 -12.693 -3.695 1.00 84.62 82 ILE A N 1
ATOM 632 C CA . ILE A 1 82 ? 6.718 -11.832 -4.063 1.00 84.62 82 ILE A CA 1
ATOM 633 C C . ILE A 1 82 ? 7.569 -12.635 -5.037 1.00 84.62 82 ILE A C 1
ATOM 635 O O . ILE A 1 82 ? 8.085 -13.695 -4.679 1.00 84.62 82 ILE A O 1
ATOM 639 N N . ALA A 1 83 ? 7.693 -12.167 -6.280 1.00 71.88 83 ALA A N 1
ATOM 640 C CA . ALA A 1 83 ? 8.472 -12.874 -7.287 1.00 71.88 83 ALA A CA 1
ATOM 641 C C . ALA A 1 83 ? 9.939 -12.998 -6.812 1.00 71.88 83 ALA A C 1
ATOM 643 O O . ALA A 1 83 ? 10.626 -11.977 -6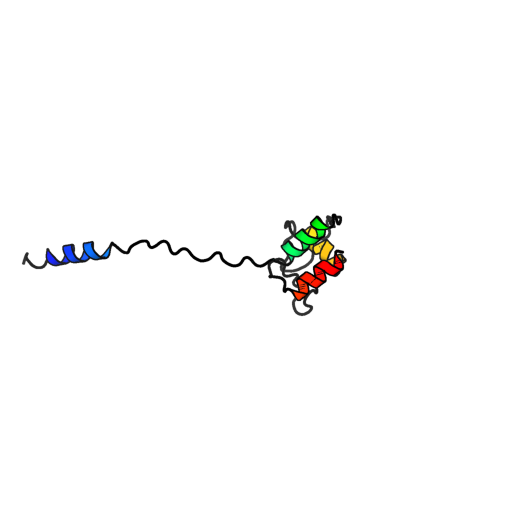.688 1.00 71.88 83 ALA A O 1
ATOM 644 N N . PRO A 1 84 ? 10.464 -14.221 -6.590 1.00 56.28 84 PRO A N 1
ATOM 645 C CA . PRO A 1 84 ? 11.798 -14.405 -6.012 1.00 56.28 84 PRO A CA 1
ATOM 646 C C . PRO A 1 84 ? 12.916 -13.848 -6.900 1.00 56.28 84 PRO A C 1
ATOM 648 O O . PRO A 1 84 ? 14.014 -13.570 -6.433 1.00 56.28 84 PRO A O 1
ATOM 651 N N . VAL A 1 85 ? 12.640 -13.709 -8.198 1.00 58.28 85 VAL A N 1
ATOM 652 C CA . VAL A 1 85 ? 13.647 -13.471 -9.237 1.00 58.28 85 VAL A CA 1
ATOM 653 C C . VAL A 1 85 ? 14.151 -12.023 -9.251 1.00 58.28 85 VAL A C 1
ATOM 655 O O . VAL A 1 85 ? 15.231 -11.767 -9.777 1.00 58.28 85 VAL A O 1
ATOM 658 N N . HIS A 1 86 ? 13.433 -11.077 -8.636 1.00 66.25 86 HIS A N 1
ATOM 659 C CA . HIS A 1 86 ? 13.808 -9.658 -8.702 1.00 66.25 86 HIS A CA 1
ATOM 660 C C . HIS A 1 86 ? 13.756 -8.908 -7.370 1.00 66.25 86 HIS A C 1
ATOM 662 O O . HIS A 1 86 ? 14.235 -7.780 -7.316 1.00 66.25 86 HIS A O 1
ATOM 668 N N . GLY A 1 87 ? 13.213 -9.513 -6.305 1.00 82.94 87 GLY A N 1
ATOM 669 C CA . GLY A 1 87 ? 13.123 -8.849 -5.003 1.00 82.94 87 GLY A CA 1
ATOM 670 C C . GLY A 1 87 ? 12.369 -7.518 -5.073 1.00 82.94 87 GLY A C 1
ATOM 671 O O . GLY A 1 87 ? 12.769 -6.571 -4.411 1.00 82.94 87 GLY A O 1
ATOM 672 N N . LEU A 1 88 ? 11.330 -7.443 -5.913 1.00 91.25 88 LEU A N 1
ATOM 673 C CA . LEU A 1 88 ? 10.461 -6.278 -6.103 1.00 91.25 88 LEU A CA 1
ATOM 674 C C . LEU A 1 88 ? 9.075 -6.572 -5.522 1.00 91.25 88 LEU A C 1
ATOM 676 O O . LEU A 1 88 ? 8.605 -7.708 -5.627 1.00 91.25 88 LEU A O 1
ATOM 680 N N . LEU A 1 89 ? 8.407 -5.563 -4.960 1.00 92.56 89 LEU A N 1
ATOM 681 C CA . LEU A 1 89 ? 7.022 -5.695 -4.474 1.00 92.56 89 LEU A CA 1
ATOM 682 C C . LEU A 1 89 ? 5.972 -5.324 -5.512 1.00 92.56 89 LEU A C 1
ATOM 684 O O . LEU A 1 89 ? 4.828 -5.757 -5.416 1.00 92.56 89 LEU A O 1
ATOM 688 N N . GLN A 1 90 ? 6.360 -4.544 -6.509 1.00 93.88 90 GLN A N 1
ATOM 689 C CA . GLN A 1 90 ? 5.551 -4.104 -7.630 1.00 93.88 90 GLN A CA 1
ATOM 690 C C . GLN A 1 90 ? 4.251 -3.403 -7.189 1.00 93.88 90 GLN A C 1
ATOM 692 O O . GLN A 1 90 ? 3.164 -3.807 -7.618 1.00 93.88 90 GLN A O 1
ATOM 697 N N . PRO A 1 91 ? 4.330 -2.338 -6.359 1.00 95.50 91 PRO A N 1
ATOM 698 C CA . PRO A 1 91 ? 3.156 -1.654 -5.802 1.00 95.50 91 PRO A CA 1
ATOM 699 C C . PRO A 1 91 ? 2.186 -1.161 -6.882 1.00 95.50 91 PRO A C 1
ATOM 701 O O . PRO A 1 91 ? 0.971 -1.260 -6.719 1.00 95.50 91 PRO A O 1
ATOM 704 N N . HIS A 1 92 ? 2.732 -0.674 -7.999 1.00 95.00 92 HIS A N 1
ATOM 705 C CA . HIS A 1 92 ? 1.989 -0.065 -9.103 1.00 95.00 92 HIS A CA 1
ATOM 706 C C . HIS A 1 92 ? 1.638 -1.038 -10.235 1.00 95.00 92 HIS A C 1
ATOM 708 O O . HIS A 1 92 ? 1.004 -0.639 -11.210 1.00 95.00 92 HIS A O 1
ATOM 714 N N . HIS A 1 93 ? 2.044 -2.307 -10.143 1.00 93.50 93 HIS A N 1
ATOM 715 C CA . HIS A 1 93 ? 1.626 -3.299 -11.127 1.00 93.50 93 HIS A CA 1
ATOM 716 C C . HIS A 1 93 ? 0.180 -3.714 -10.883 1.00 93.50 93 HIS A C 1
ATOM 718 O O . HIS A 1 93 ? -0.266 -3.842 -9.739 1.00 93.50 93 HIS A O 1
ATOM 724 N N . SER A 1 94 ? -0.544 -3.941 -11.978 1.00 95.88 94 SER A N 1
ATOM 725 C CA . SER A 1 94 ? -1.898 -4.466 -11.918 1.00 95.88 94 SER A CA 1
ATOM 726 C C . SER A 1 94 ? -1.907 -5.892 -11.381 1.00 95.88 94 SER A C 1
ATOM 728 O O . SER A 1 94 ? -1.065 -6.713 -11.750 1.00 95.88 94 SER A O 1
ATOM 730 N N . VAL A 1 95 ? -2.885 -6.191 -10.529 1.00 95.75 95 VAL A N 1
ATOM 731 C CA . VAL A 1 95 ? -3.100 -7.557 -10.048 1.00 95.75 95 VAL A CA 1
ATOM 732 C C . VAL A 1 95 ? -3.908 -8.355 -11.059 1.00 95.75 95 VAL A C 1
ATOM 734 O O . VAL A 1 95 ? -4.846 -7.858 -11.694 1.00 95.75 95 VAL A O 1
ATOM 737 N N . SER A 1 96 ? -3.559 -9.630 -11.207 1.00 96.06 96 SER A N 1
ATOM 738 C CA . SER A 1 96 ? -4.398 -10.556 -11.968 1.00 96.06 96 SER A CA 1
ATOM 739 C C . SER A 1 96 ? -5.675 -10.895 -11.190 1.00 96.06 96 SER A C 1
ATOM 741 O O . SER A 1 96 ? -5.749 -10.735 -9.973 1.00 96.06 96 SER A O 1
ATOM 743 N N . ARG A 1 97 ? -6.689 -11.440 -11.873 1.00 96.94 97 ARG A N 1
ATOM 744 C CA . ARG A 1 97 ? -7.917 -11.907 -11.201 1.00 96.94 97 ARG A CA 1
ATOM 745 C C . ARG A 1 97 ? -7.635 -12.993 -10.157 1.00 96.94 97 ARG A C 1
ATOM 747 O O . ARG A 1 97 ? -8.245 -12.981 -9.097 1.00 96.94 97 ARG A O 1
ATOM 754 N N . ALA A 1 98 ? -6.728 -13.922 -10.463 1.00 97.25 98 ALA A N 1
ATOM 755 C CA . ALA A 1 98 ? -6.366 -15.007 -9.552 1.00 97.25 98 ALA A CA 1
ATOM 756 C C . ALA A 1 98 ? -5.630 -14.479 -8.313 1.00 97.25 98 ALA A C 1
ATOM 758 O O . ALA A 1 98 ? -5.927 -14.886 -7.195 1.00 97.25 98 ALA A O 1
ATOM 759 N N . GLU A 1 99 ? -4.716 -13.532 -8.511 1.00 97.06 99 GLU A N 1
ATOM 760 C CA . GLU A 1 99 ? -3.999 -12.867 -7.424 1.00 97.06 99 GLU A CA 1
ATOM 761 C C . GLU A 1 99 ? -4.945 -12.062 -6.532 1.00 97.06 99 GLU A C 1
ATOM 763 O O . GLU A 1 99 ? -4.916 -12.224 -5.318 1.00 97.06 99 GLU A O 1
ATOM 768 N N . PHE A 1 100 ? -5.851 -11.276 -7.119 1.00 98.12 100 PHE A N 1
ATOM 769 C CA . PHE A 1 100 ? -6.852 -10.543 -6.348 1.00 98.12 100 PHE A CA 1
ATOM 770 C C . PHE A 1 100 ? -7.743 -11.479 -5.516 1.00 98.12 100 PHE A C 1
ATOM 772 O O . PHE A 1 100 ? -8.017 -11.197 -4.353 1.00 98.12 100 PHE A O 1
ATOM 779 N N . LEU A 1 101 ? -8.165 -12.618 -6.079 1.00 98.25 101 LEU A N 1
ATOM 780 C CA . LEU A 1 101 ? -8.934 -13.619 -5.334 1.00 98.25 101 LEU A CA 1
ATOM 781 C C . LEU A 1 101 ? -8.131 -14.222 -4.176 1.00 98.25 101 LEU A C 1
ATOM 783 O O . LEU A 1 101 ? -8.688 -14.377 -3.095 1.00 98.25 101 LEU A O 1
ATOM 787 N N . LYS A 1 102 ? -6.833 -14.501 -4.361 1.00 98.00 102 LYS A N 1
ATOM 788 C CA . LYS A 1 102 ? -5.954 -14.928 -3.261 1.00 98.00 102 LYS A CA 1
ATOM 789 C C . LYS A 1 102 ? -5.909 -13.872 -2.157 1.00 98.00 102 LYS A C 1
ATOM 791 O O . LYS A 1 102 ? -6.141 -14.212 -1.001 1.00 98.00 102 LYS A O 1
ATOM 796 N N . MET A 1 103 ? -5.673 -12.608 -2.511 1.00 98.44 103 MET A N 1
ATOM 797 C CA . MET A 1 103 ? -5.657 -11.505 -1.545 1.00 98.44 103 MET A CA 1
ATOM 798 C C . MET A 1 103 ? -6.972 -11.445 -0.758 1.00 98.44 103 MET A C 1
ATOM 800 O O . MET A 1 103 ? -6.957 -11.343 0.466 1.00 98.44 103 MET A O 1
ATOM 804 N N . MET A 1 104 ? -8.108 -11.571 -1.448 1.00 98.31 104 MET A N 1
ATOM 805 C CA . MET A 1 104 ? -9.436 -11.559 -0.833 1.00 98.31 104 MET A CA 1
ATOM 806 C C . MET A 1 104 ? -9.643 -12.737 0.133 1.00 98.31 104 MET A C 1
ATOM 808 O O . MET A 1 104 ? -10.130 -12.522 1.235 1.00 98.31 104 MET A O 1
ATOM 812 N N . THR A 1 105 ? -9.231 -13.956 -0.233 1.00 98.12 105 THR A N 1
ATOM 813 C CA . THR A 1 105 ? -9.315 -15.145 0.640 1.00 98.12 105 THR A CA 1
ATOM 814 C C . THR A 1 105 ? -8.398 -15.064 1.860 1.00 98.12 105 THR A C 1
ATOM 816 O O . THR A 1 105 ? -8.715 -15.633 2.893 1.00 98.12 105 THR A O 1
ATOM 819 N N . MET A 1 106 ? -7.271 -14.357 1.775 1.00 97.88 106 MET A N 1
ATOM 820 C CA . MET A 1 106 ? -6.430 -14.104 2.954 1.00 97.88 106 MET A CA 1
ATOM 821 C C . MET A 1 106 ? -7.006 -13.011 3.868 1.00 97.88 106 MET A C 1
ATOM 823 O O . MET A 1 106 ? -6.547 -12.855 4.996 1.00 97.88 106 MET A O 1
ATOM 827 N N . THR A 1 107 ? -7.988 -12.244 3.386 1.00 97.75 107 THR A N 1
ATOM 828 C CA . THR A 1 107 ? -8.605 -11.140 4.134 1.00 97.75 107 THR A CA 1
ATOM 829 C C . THR A 1 107 ? -9.816 -11.592 4.960 1.00 97.75 107 THR A C 1
ATOM 831 O O . THR A 1 107 ? -9.975 -11.119 6.084 1.00 97.75 107 THR A O 1
ATOM 834 N N . PHE A 1 108 ? -10.663 -12.475 4.413 1.00 95.38 108 PHE A N 1
ATOM 835 C CA . PHE A 1 108 ? -11.948 -12.908 4.988 1.00 95.38 108 PHE A CA 1
ATOM 836 C C . PHE A 1 108 ? -12.020 -14.428 5.141 1.00 95.38 108 PHE A C 1
ATOM 838 O O . PHE A 1 108 ? -12.552 -14.884 6.179 1.00 95.38 108 PHE A O 1
#

pLDDT: mean 83.61, std 18.39, range [46.06, 98.75]